Protein AF-A0A7S2IY86-F1 (afdb_monomer_lite)

Structure (mmCIF, N/CA/C/O backbone):
data_AF-A0A7S2IY86-F1
#
_entry.id   AF-A0A7S2IY86-F1
#
loop_
_atom_site.group_PDB
_atom_site.id
_atom_site.type_symbol
_atom_site.label_atom_id
_atom_site.label_alt_id
_atom_site.label_comp_id
_atom_site.label_asym_id
_atom_site.label_entity_id
_atom_site.label_seq_id
_atom_site.pdbx_PDB_ins_code
_atom_site.Cartn_x
_atom_site.Cartn_y
_atom_site.Cartn_z
_atom_site.occupancy
_atom_site.B_iso_or_equiv
_atom_site.auth_seq_id
_atom_site.auth_comp_id
_atom_site.auth_asym_id
_atom_site.auth_atom_id
_atom_site.pdbx_PDB_model_num
ATOM 1 N N . MET A 1 1 ? -12.362 17.524 -2.811 1.00 48.19 1 MET A N 1
ATOM 2 C CA . MET A 1 1 ? -11.287 16.538 -3.061 1.00 48.19 1 MET A CA 1
ATOM 3 C C . MET A 1 1 ? -10.135 17.299 -3.708 1.00 48.19 1 MET A C 1
ATOM 5 O O . MET A 1 1 ? -10.339 17.846 -4.782 1.00 48.19 1 MET A O 1
ATOM 9 N N . ASN A 1 2 ? -9.010 17.493 -3.010 1.00 49.41 2 ASN A N 1
ATOM 10 C CA . ASN A 1 2 ? -7.933 18.378 -3.480 1.00 49.41 2 ASN A CA 1
ATOM 11 C C . ASN A 1 2 ? -7.178 17.708 -4.650 1.00 49.41 2 ASN A C 1
ATOM 13 O O . ASN A 1 2 ? -6.577 16.655 -4.430 1.00 49.41 2 ASN A O 1
ATOM 17 N N . PRO A 1 3 ? -7.183 18.274 -5.871 1.00 64.06 3 PRO A N 1
ATOM 18 C CA . PRO A 1 3 ? -6.620 17.618 -7.057 1.00 64.06 3 PRO A CA 1
ATOM 19 C C . PRO A 1 3 ? -5.103 17.404 -6.962 1.00 64.06 3 PRO A C 1
ATOM 21 O O . PRO A 1 3 ? -4.584 16.471 -7.565 1.00 64.06 3 PRO A O 1
ATOM 24 N N . ILE A 1 4 ? -4.417 18.219 -6.155 1.00 63.53 4 ILE A N 1
ATOM 25 C CA . ILE A 1 4 ? -2.959 18.214 -5.973 1.00 63.53 4 ILE A CA 1
ATOM 26 C C . ILE A 1 4 ? -2.463 16.902 -5.346 1.00 63.53 4 ILE A C 1
ATOM 28 O O . ILE A 1 4 ? -1.496 16.315 -5.819 1.00 63.53 4 ILE A O 1
ATOM 32 N N . PHE A 1 5 ? -3.135 16.392 -4.311 1.00 59.69 5 PHE A N 1
ATOM 33 C CA . PHE A 1 5 ? -2.692 15.156 -3.651 1.00 59.69 5 PHE A CA 1
ATOM 34 C C . PHE A 1 5 ? -2.849 13.930 -4.561 1.00 59.69 5 PHE A C 1
ATOM 36 O O . PHE A 1 5 ? -1.997 13.044 -4.571 1.00 59.69 5 PHE A O 1
ATOM 43 N N . ASN A 1 6 ? -3.906 13.908 -5.378 1.00 60.50 6 ASN A N 1
ATOM 44 C CA . ASN A 1 6 ? -4.187 12.790 -6.278 1.00 60.50 6 ASN A CA 1
ATOM 45 C C . ASN A 1 6 ? -3.208 12.749 -7.469 1.00 60.50 6 ASN A C 1
ATOM 47 O O . ASN A 1 6 ? -2.803 11.676 -7.929 1.00 60.50 6 ASN A O 1
ATOM 51 N N . THR A 1 7 ? -2.780 13.920 -7.955 1.00 61.28 7 THR A N 1
ATOM 52 C CA . THR A 1 7 ? -1.750 14.017 -8.996 1.00 61.28 7 THR A CA 1
ATOM 53 C C . THR A 1 7 ? -0.363 13.680 -8.460 1.00 61.28 7 THR A C 1
ATOM 55 O O . THR A 1 7 ? 0.358 12.952 -9.133 1.00 61.28 7 THR A O 1
ATOM 58 N N . MET A 1 8 ? -0.002 14.090 -7.239 1.00 58.84 8 MET A N 1
ATOM 59 C CA . MET A 1 8 ? 1.294 13.736 -6.635 1.00 58.84 8 MET A CA 1
ATOM 60 C C . MET A 1 8 ? 1.481 12.220 -6.464 1.00 58.84 8 MET A C 1
ATOM 62 O O . MET A 1 8 ? 2.543 11.698 -6.802 1.00 58.84 8 MET A O 1
ATOM 66 N N . HIS A 1 9 ? 0.438 11.504 -6.026 1.00 64.88 9 HIS A N 1
ATOM 67 C CA . HIS A 1 9 ? 0.456 10.038 -5.944 1.00 64.88 9 HIS A CA 1
ATOM 68 C C . HIS A 1 9 ? 0.685 9.390 -7.319 1.00 64.88 9 HIS A C 1
ATOM 70 O O . HIS A 1 9 ? 1.512 8.490 -7.478 1.00 64.88 9 HIS A O 1
ATOM 76 N N . SER A 1 10 ? -0.008 9.902 -8.338 1.00 61.25 10 SER A N 1
ATOM 77 C CA . SER A 1 10 ? 0.097 9.401 -9.709 1.00 61.25 10 SER A CA 1
ATOM 78 C C . SER A 1 10 ? 1.481 9.648 -10.314 1.00 61.25 10 SER A C 1
ATOM 80 O O . SER A 1 10 ? 1.997 8.775 -11.006 1.00 61.25 10 SER A O 1
ATOM 82 N N . CYS A 1 11 ? 2.088 10.809 -10.051 1.00 59.19 11 CYS A N 1
ATOM 83 C CA . CYS A 1 11 ? 3.388 11.185 -10.605 1.00 59.19 11 CYS A CA 1
ATOM 84 C C . CYS A 1 11 ? 4.527 10.322 -10.052 1.00 59.19 11 CYS A C 1
ATOM 86 O O . CYS A 1 11 ? 5.349 9.858 -10.834 1.00 59.19 11 CYS A O 1
ATOM 88 N N . GLY A 1 12 ? 4.558 10.066 -8.740 1.00 64.81 12 GLY A N 1
ATOM 89 C CA . GLY A 1 12 ? 5.646 9.303 -8.119 1.00 64.81 12 GLY A CA 1
ATOM 90 C C . GLY A 1 12 ? 5.682 7.841 -8.567 1.00 64.81 12 GLY A C 1
ATOM 91 O O . GLY A 1 12 ? 6.702 7.356 -9.052 1.00 64.81 12 GLY A O 1
ATOM 92 N N . TYR A 1 13 ? 4.550 7.141 -8.465 1.00 69.19 13 TYR A N 1
ATOM 93 C CA . TYR A 1 13 ? 4.506 5.703 -8.746 1.00 69.19 13 TYR A CA 1
ATOM 94 C C . TYR A 1 13 ? 4.538 5.394 -10.254 1.00 69.19 13 TYR A C 1
ATOM 96 O O . TYR A 1 13 ? 5.229 4.463 -10.670 1.00 69.19 13 TYR A O 1
ATOM 104 N N . LYS A 1 14 ? 3.874 6.200 -11.105 1.00 65.31 14 LYS A N 1
ATOM 105 C CA . LYS A 1 14 ? 3.917 5.979 -12.562 1.00 65.31 14 LYS A CA 1
ATOM 106 C C . LYS A 1 14 ? 5.279 6.289 -13.163 1.00 65.31 14 LYS A C 1
ATOM 108 O O . LYS A 1 14 ? 5.707 5.541 -14.038 1.00 65.31 14 LYS A O 1
ATOM 113 N N . ALA A 1 15 ? 5.937 7.368 -12.731 1.00 65.94 15 ALA A N 1
ATOM 114 C CA . ALA A 1 15 ? 7.264 7.712 -13.238 1.00 65.94 15 ALA A CA 1
ATOM 115 C C . ALA A 1 15 ? 8.268 6.590 -12.945 1.00 65.94 15 ALA A C 1
ATOM 117 O O . ALA A 1 15 ? 8.986 6.172 -13.848 1.00 65.94 15 ALA A O 1
ATOM 118 N N . ASN A 1 16 ? 8.208 6.003 -11.745 1.00 72.00 16 ASN A N 1
ATOM 119 C CA . ASN A 1 16 ? 9.112 4.927 -11.347 1.00 72.00 16 ASN A CA 1
ATOM 120 C C . ASN A 1 16 ? 9.034 3.691 -12.270 1.00 72.00 16 ASN A C 1
ATOM 122 O O . ASN A 1 16 ? 10.068 3.144 -12.638 1.00 72.00 16 ASN A O 1
ATOM 126 N N . TYR A 1 17 ? 7.845 3.260 -12.722 1.00 70.38 17 TYR A N 1
ATOM 127 C CA . TYR A 1 17 ? 7.770 2.140 -13.683 1.00 70.38 17 TYR A CA 1
ATOM 128 C C . TYR A 1 17 ? 8.343 2.478 -15.056 1.00 70.38 17 TYR A C 1
ATOM 130 O O . TYR A 1 17 ? 8.888 1.597 -15.720 1.00 70.38 17 TYR A O 1
ATOM 138 N N . MET A 1 18 ? 8.183 3.729 -15.493 1.00 68.25 18 MET A N 1
ATOM 139 C CA . MET A 1 18 ? 8.696 4.190 -16.783 1.00 68.25 18 MET A CA 1
ATOM 140 C C . MET A 1 18 ? 10.222 4.334 -16.771 1.00 68.25 18 MET A C 1
ATOM 142 O O . MET 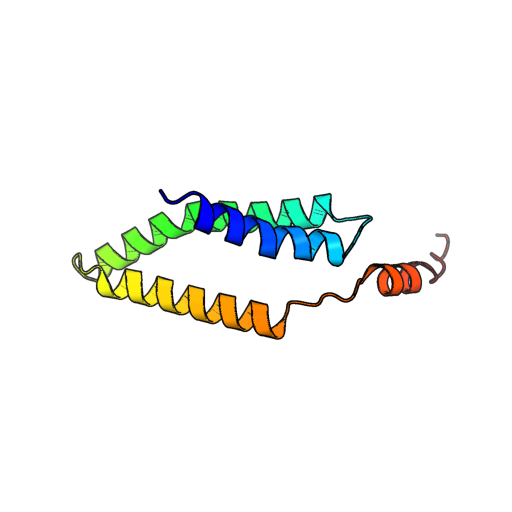A 1 18 ? 10.856 4.125 -17.806 1.00 68.25 18 MET A 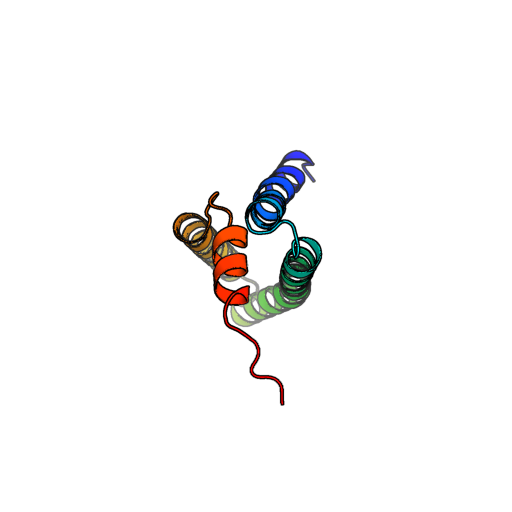O 1
ATOM 146 N N . ASP A 1 19 ? 10.808 4.627 -15.610 1.00 72.62 19 ASP A N 1
ATOM 147 C CA . ASP A 1 19 ? 12.259 4.666 -15.428 1.00 72.62 19 ASP A CA 1
ATOM 148 C C . ASP A 1 19 ? 12.866 3.259 -15.350 1.00 72.62 19 ASP A C 1
ATOM 150 O O . ASP A 1 19 ? 13.927 3.012 -15.934 1.00 72.62 19 ASP A O 1
ATOM 154 N N . LEU A 1 20 ? 12.161 2.317 -14.711 1.00 73.19 20 LEU A N 1
ATOM 155 C CA . LEU A 1 20 ? 12.636 0.949 -14.497 1.00 73.19 20 LEU A CA 1
ATOM 156 C C . LEU A 1 20 ? 12.789 0.155 -15.803 1.00 73.19 20 LEU A C 1
ATOM 158 O O . LEU A 1 20 ? 13.785 -0.553 -15.979 1.00 73.19 20 LEU A O 1
ATOM 162 N N . THR A 1 21 ? 11.806 0.257 -16.707 1.00 70.56 21 THR A N 1
ATOM 163 C CA . THR A 1 21 ? 11.832 -0.436 -18.000 1.00 70.56 21 THR A CA 1
ATOM 164 C C . THR A 1 21 ? 11.060 0.299 -19.088 1.00 70.56 21 THR A C 1
ATOM 166 O O . THR A 1 21 ? 9.901 0.673 -18.910 1.00 70.56 21 THR A O 1
ATOM 169 N N . LYS A 1 22 ? 11.675 0.461 -20.264 1.00 70.38 22 LYS A N 1
ATOM 170 C CA . LYS A 1 22 ? 11.002 1.039 -21.436 1.00 70.38 22 LYS A CA 1
ATOM 171 C C . LYS A 1 22 ? 10.145 0.007 -22.174 1.00 70.38 22 LYS A C 1
ATOM 173 O O . LYS A 1 22 ? 9.043 0.334 -22.613 1.00 70.38 22 LYS A O 1
ATOM 178 N N . ASP A 1 23 ? 10.629 -1.230 -22.260 1.00 74.06 23 ASP A N 1
ATOM 179 C CA . ASP A 1 23 ? 10.041 -2.288 -23.090 1.00 74.06 23 ASP A CA 1
ATOM 180 C C . ASP A 1 23 ? 8.795 -2.929 -22.454 1.00 74.06 23 ASP A C 1
ATOM 182 O O . ASP A 1 23 ? 7.885 -3.346 -23.169 1.00 74.06 23 ASP A O 1
ATOM 186 N N . TYR A 1 24 ? 8.720 -2.975 -21.116 1.00 75.44 24 TYR A N 1
ATOM 187 C CA . TYR A 1 24 ? 7.618 -3.619 -20.380 1.00 75.44 24 TYR A CA 1
ATOM 188 C C . TYR A 1 24 ? 6.807 -2.657 -19.497 1.00 75.44 24 TYR A C 1
ATOM 190 O O . TYR A 1 24 ? 5.999 -3.104 -18.680 1.00 75.44 24 TYR A O 1
ATOM 198 N N . SER A 1 25 ? 6.979 -1.343 -19.672 1.00 75.31 25 SER A N 1
ATOM 199 C CA . SER A 1 25 ? 6.326 -0.302 -18.858 1.00 75.31 25 SER A CA 1
ATOM 200 C C . SER A 1 25 ? 4.806 -0.482 -18.750 1.00 75.31 25 SER A C 1
ATOM 202 O O . SER A 1 25 ? 4.241 -0.383 -17.661 1.00 75.31 25 SER A O 1
ATOM 204 N N . GLY A 1 26 ? 4.138 -0.820 -19.859 1.00 78.50 26 GLY A N 1
ATOM 205 C CA . GLY A 1 26 ? 2.692 -1.050 -19.891 1.00 78.50 26 GLY A CA 1
ATOM 206 C C . GLY A 1 26 ? 2.237 -2.248 -19.049 1.00 78.50 26 GLY A C 1
ATOM 207 O O . GLY A 1 26 ? 1.228 -2.155 -18.351 1.00 78.50 26 GLY A O 1
ATOM 208 N N . LEU A 1 27 ? 2.997 -3.350 -19.062 1.00 81.69 27 LEU A N 1
ATOM 209 C CA . LEU A 1 27 ? 2.695 -4.547 -18.271 1.00 81.69 27 LEU A CA 1
ATOM 210 C C . LEU A 1 27 ? 2.874 -4.266 -16.773 1.00 81.69 27 LEU A C 1
ATOM 212 O O . LEU A 1 27 ? 1.981 -4.564 -15.983 1.00 81.69 27 LEU A O 1
ATOM 216 N N . PHE A 1 28 ? 3.994 -3.646 -16.390 1.00 79.88 28 PHE A N 1
ATOM 217 C CA . PHE A 1 28 ? 4.269 -3.275 -14.998 1.00 79.88 28 PHE A CA 1
ATOM 218 C C . PHE A 1 28 ? 3.229 -2.295 -14.448 1.00 79.88 28 PHE A C 1
ATOM 220 O O . PHE A 1 28 ? 2.717 -2.493 -13.345 1.00 79.88 28 PHE A O 1
ATOM 227 N N . MET A 1 29 ? 2.848 -1.292 -15.243 1.00 81.69 29 MET A N 1
ATOM 228 C CA . MET A 1 29 ? 1.781 -0.362 -14.881 1.00 81.69 29 MET A CA 1
ATOM 229 C C . MET A 1 29 ? 0.433 -1.081 -14.724 1.00 81.69 29 MET A C 1
ATOM 231 O O . MET A 1 29 ? -0.296 -0.801 -13.776 1.00 81.69 29 MET A O 1
ATOM 235 N N . GLY A 1 30 ? 0.104 -2.029 -15.608 1.00 83.44 30 GLY A N 1
ATOM 236 C CA . GLY A 1 30 ? -1.113 -2.841 -15.506 1.00 83.44 30 GLY A CA 1
ATOM 237 C C . GLY A 1 30 ? -1.161 -3.696 -14.234 1.00 83.44 30 GLY A C 1
ATOM 238 O O . GLY A 1 30 ? -2.185 -3.725 -13.545 1.00 83.44 30 GLY A O 1
ATOM 239 N N . PHE A 1 31 ? -0.043 -4.332 -13.874 1.00 84.88 31 PHE A N 1
ATOM 240 C CA . PHE A 1 31 ? 0.087 -5.060 -12.610 1.00 84.88 31 PHE A CA 1
ATOM 241 C C . PHE A 1 31 ? -0.108 -4.137 -11.405 1.00 84.88 31 PHE A C 1
ATOM 243 O O . PHE A 1 31 ? -0.934 -4.439 -10.543 1.00 84.88 31 PHE A O 1
ATOM 250 N N . GLY A 1 32 ? 0.574 -2.988 -11.374 1.00 82.38 32 GLY A N 1
ATOM 251 C CA . GLY A 1 32 ? 0.409 -1.989 -10.313 1.00 82.38 32 GLY A CA 1
ATOM 252 C C . GLY A 1 32 ? -1.048 -1.548 -10.152 1.00 82.38 32 GLY A C 1
ATOM 253 O O . GLY A 1 32 ? -1.593 -1.574 -9.049 1.00 82.38 32 GLY A O 1
ATOM 254 N N . ASN A 1 33 ? -1.723 -1.252 -11.265 1.00 84.94 33 ASN A N 1
ATOM 255 C CA . ASN A 1 33 ? -3.131 -0.858 -11.256 1.00 84.94 33 ASN A CA 1
ATOM 256 C C . ASN A 1 33 ? -4.067 -1.977 -10.771 1.00 84.94 33 ASN A C 1
ATOM 258 O O . ASN A 1 33 ? -5.086 -1.694 -10.140 1.00 84.94 33 ASN A O 1
ATOM 262 N N . THR A 1 34 ? -3.735 -3.241 -11.041 1.00 87.19 34 THR A N 1
ATOM 263 C CA . THR A 1 34 ? -4.524 -4.391 -10.574 1.00 87.19 34 THR A CA 1
ATOM 264 C C . THR A 1 34 ? -4.469 -4.498 -9.055 1.00 87.19 34 THR A C 1
ATOM 266 O O . THR A 1 34 ? -5.513 -4.591 -8.411 1.00 87.19 34 THR A O 1
ATOM 269 N N . PHE A 1 35 ? -3.273 -4.403 -8.465 1.00 85.00 35 PHE A N 1
ATOM 270 C CA . PHE A 1 35 ? -3.116 -4.398 -7.009 1.00 85.00 35 PHE A CA 1
ATOM 271 C C . PHE A 1 35 ? -3.784 -3.185 -6.357 1.00 85.00 35 PHE A C 1
ATOM 273 O O . PHE A 1 35 ? -4.447 -3.342 -5.334 1.00 85.00 35 PHE A O 1
ATOM 280 N N . ALA A 1 36 ? -3.690 -2.001 -6.969 1.00 83.12 36 ALA A N 1
ATOM 281 C CA . ALA A 1 36 ? -4.382 -0.809 -6.479 1.00 83.12 36 ALA A CA 1
ATOM 282 C C . ALA A 1 36 ? -5.911 -0.993 -6.484 1.00 83.12 36 ALA A C 1
ATOM 284 O O . ALA A 1 36 ? -6.590 -0.682 -5.506 1.00 83.12 36 ALA A O 1
ATOM 285 N N . THR A 1 37 ? -6.455 -1.560 -7.563 1.00 87.25 37 THR A N 1
ATOM 286 C CA . THR A 1 37 ? -7.896 -1.824 -7.691 1.00 87.25 37 THR A CA 1
ATOM 287 C C . THR A 1 37 ? -8.360 -2.878 -6.688 1.00 87.25 37 THR A C 1
ATOM 289 O O . THR A 1 37 ? -9.402 -2.711 -6.056 1.00 87.25 37 THR A O 1
ATOM 292 N N . LEU A 1 38 ? -7.568 -3.936 -6.488 1.00 89.38 38 LEU A N 1
ATOM 293 C CA . LEU A 1 38 ? -7.840 -4.945 -5.470 1.00 89.38 38 LEU A CA 1
ATOM 294 C C . LEU A 1 38 ? -7.833 -4.327 -4.066 1.00 89.38 38 LEU A C 1
ATOM 296 O O . LEU A 1 38 ? -8.736 -4.598 -3.280 1.00 89.38 38 LEU A O 1
ATOM 300 N N . GLY A 1 39 ? -6.871 -3.450 -3.773 1.00 86.44 39 GLY A N 1
ATOM 301 C CA . GLY A 1 39 ? -6.827 -2.685 -2.528 1.00 86.44 39 GLY A CA 1
ATOM 302 C C . GLY A 1 39 ? -8.102 -1.869 -2.310 1.00 86.44 39 GLY A C 1
ATOM 303 O O . GLY A 1 39 ? -8.715 -1.969 -1.251 1.00 86.44 39 GLY A O 1
ATOM 304 N N . ASN A 1 40 ? -8.571 -1.155 -3.337 1.00 85.56 40 ASN A N 1
ATOM 305 C CA . ASN A 1 40 ? -9.831 -0.407 -3.282 1.00 85.56 40 ASN A CA 1
ATOM 306 C C . ASN A 1 40 ? -11.060 -1.288 -3.022 1.00 85.56 40 ASN A C 1
ATOM 308 O O . ASN A 1 40 ? -12.020 -0.821 -2.415 1.00 85.56 40 ASN A O 1
ATOM 312 N N . TYR A 1 41 ? -11.046 -2.544 -3.466 1.00 91.50 41 TYR A N 1
ATOM 313 C CA . TYR A 1 41 ? -12.122 -3.492 -3.183 1.00 91.50 41 TYR A CA 1
ATOM 314 C C . TYR A 1 41 ? -12.040 -4.064 -1.758 1.00 91.50 41 TYR A C 1
ATOM 316 O O . TYR A 1 41 ? -13.050 -4.171 -1.065 1.00 91.50 41 TYR A O 1
ATOM 324 N N . VAL A 1 42 ? -10.836 -4.418 -1.302 1.00 90.75 42 VAL A N 1
ATOM 325 C CA . VAL A 1 42 ? -10.613 -5.060 0.003 1.00 90.75 42 VAL A CA 1
ATOM 326 C C . VAL A 1 42 ? -10.741 -4.063 1.157 1.00 90.75 42 VAL A C 1
ATOM 328 O O . VAL A 1 42 ? -11.230 -4.424 2.227 1.00 90.75 42 VAL A O 1
ATOM 331 N N . MET A 1 43 ? -10.341 -2.806 0.961 1.00 89.44 43 MET A N 1
ATOM 332 C CA . MET A 1 43 ? -10.248 -1.839 2.056 1.00 89.44 43 MET A CA 1
ATOM 333 C C . MET A 1 43 ? -11.604 -1.499 2.708 1.00 89.44 43 MET A C 1
ATOM 335 O O . MET A 1 43 ? -11.681 -1.526 3.937 1.00 89.44 43 MET A O 1
ATOM 339 N N . PRO A 1 44 ? -12.709 -1.285 1.963 1.00 90.69 44 PRO A N 1
ATOM 340 C CA . PRO A 1 44 ? -14.036 -1.117 2.560 1.00 90.69 44 PRO A CA 1
ATOM 341 C C . PRO A 1 44 ? -14.491 -2.325 3.390 1.00 90.69 44 PRO A C 1
ATOM 343 O O . PRO A 1 44 ? -15.111 -2.153 4.440 1.00 90.69 44 PRO A O 1
ATOM 346 N N . LEU A 1 45 ? -14.155 -3.547 2.956 1.00 93.62 45 LEU A N 1
ATOM 347 C CA . LEU A 1 45 ? -14.478 -4.776 3.690 1.00 93.62 45 LEU A CA 1
ATOM 348 C C . LEU A 1 45 ? -13.684 -4.863 4.999 1.00 93.62 45 LEU A C 1
ATOM 350 O O . LEU A 1 45 ? -14.248 -5.200 6.039 1.00 93.62 45 LEU A O 1
ATOM 354 N N . ALA A 1 46 ? -12.396 -4.512 4.961 1.00 90.81 46 ALA A N 1
ATOM 355 C CA . ALA A 1 46 ? -11.535 -4.479 6.138 1.00 90.81 46 ALA A CA 1
ATOM 356 C C . ALA A 1 46 ? -12.000 -3.433 7.164 1.00 90.81 46 ALA A C 1
ATOM 358 O O . ALA A 1 46 ? -12.091 -3.740 8.351 1.00 90.81 46 ALA A O 1
ATOM 359 N N . VAL A 1 47 ? -12.369 -2.227 6.714 1.00 93.44 47 VAL A N 1
ATOM 360 C CA . VAL A 1 47 ? -12.918 -1.173 7.585 1.00 93.44 47 VAL A CA 1
ATOM 361 C C . VAL A 1 47 ? -14.255 -1.603 8.190 1.00 93.44 47 VAL A C 1
ATOM 363 O O . VAL A 1 47 ? -14.456 -1.458 9.394 1.00 93.44 47 VAL 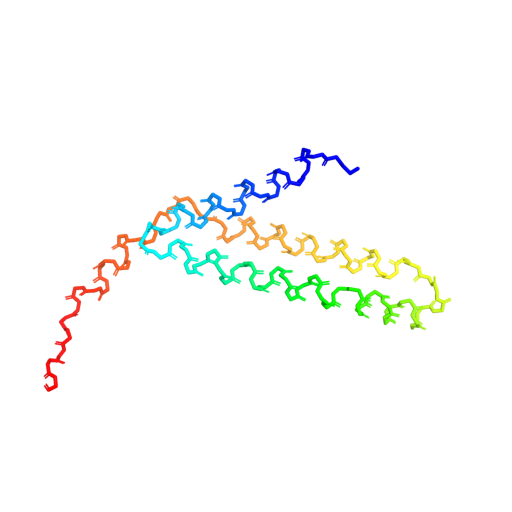A O 1
ATOM 366 N N . GLY A 1 48 ? -15.150 -2.194 7.393 1.00 92.19 48 GLY A N 1
ATOM 367 C CA . GLY A 1 48 ? -16.420 -2.726 7.893 1.00 92.19 48 GLY A CA 1
ATOM 368 C C . GLY A 1 48 ? -16.230 -3.823 8.945 1.00 92.19 48 GLY A C 1
ATOM 369 O O . GLY A 1 48 ? -16.932 -3.847 9.956 1.00 92.19 48 GLY A O 1
ATOM 370 N N . PHE A 1 49 ? -15.245 -4.703 8.750 1.00 92.75 49 PHE A N 1
ATOM 371 C CA . PHE A 1 49 ? -14.874 -5.713 9.738 1.00 92.75 49 PHE A CA 1
ATOM 372 C C . PHE A 1 49 ? -14.299 -5.089 11.017 1.00 92.75 49 PHE A C 1
ATOM 374 O O . PHE A 1 49 ? -14.733 -5.449 12.111 1.00 92.75 49 PHE A O 1
ATOM 381 N N . ALA A 1 50 ? -13.383 -4.125 10.889 1.00 92.12 50 ALA A N 1
ATOM 382 C CA . ALA A 1 50 ? -12.781 -3.432 12.025 1.00 92.12 50 ALA A CA 1
ATOM 383 C C . ALA A 1 50 ? -13.845 -2.751 12.897 1.00 92.12 50 ALA A C 1
ATOM 385 O O . ALA A 1 50 ? -13.868 -2.971 14.105 1.00 92.12 50 ALA A O 1
ATOM 386 N N . LEU A 1 51 ? -14.781 -2.024 12.276 1.00 94.31 51 LEU A N 1
ATOM 387 C CA . LEU A 1 51 ? -15.892 -1.364 12.968 1.00 94.31 51 LEU A CA 1
ATOM 388 C C . LEU A 1 51 ? -16.829 -2.351 13.661 1.00 94.31 51 LEU A C 1
ATOM 390 O O . LEU A 1 51 ? -17.325 -2.083 14.752 1.00 94.31 51 LEU A O 1
ATOM 394 N N . ARG A 1 52 ? -17.082 -3.507 13.041 1.00 94.50 52 ARG A N 1
ATOM 395 C CA . ARG A 1 52 ? -17.927 -4.541 13.643 1.00 94.50 52 ARG A CA 1
ATOM 396 C C . ARG A 1 52 ? -17.299 -5.111 14.915 1.00 94.50 52 ARG A C 1
ATOM 398 O O . ARG A 1 52 ? -18.014 -5.342 15.885 1.00 94.50 52 ARG A O 1
ATOM 405 N N . VAL A 1 53 ? -15.991 -5.358 14.902 1.00 92.25 53 VAL A N 1
ATOM 406 C CA . VAL A 1 53 ? -15.264 -5.945 16.040 1.00 92.25 53 VAL A CA 1
ATOM 407 C C . VAL A 1 53 ? -15.035 -4.921 17.154 1.00 92.25 53 VAL A C 1
ATOM 409 O O . VAL A 1 53 ? -15.066 -5.285 18.326 1.00 92.25 53 VAL A O 1
ATOM 412 N N . SER A 1 54 ? -14.854 -3.646 16.810 1.00 90.06 54 SER A N 1
ATOM 413 C CA . SER A 1 54 ? -14.607 -2.562 17.766 1.00 90.06 54 SER A CA 1
ATOM 414 C C . SER A 1 54 ? -15.876 -1.951 18.377 1.00 90.06 54 SER A C 1
ATOM 416 O O . SER A 1 54 ? -15.786 -1.001 19.149 1.00 90.06 54 SER A O 1
ATOM 418 N N . GLY A 1 55 ? -17.066 -2.454 18.029 1.00 92.25 55 GLY A N 1
ATOM 419 C CA . GLY A 1 55 ? -18.335 -1.890 18.501 1.00 92.25 55 GLY A CA 1
ATOM 420 C C . GLY A 1 55 ? -18.666 -0.518 17.900 1.00 92.25 55 GLY A C 1
ATOM 421 O O . GLY A 1 55 ? -19.394 0.258 18.513 1.00 92.25 55 GLY A O 1
ATOM 422 N N . GLY A 1 56 ? -18.142 -0.213 16.709 1.00 90.94 56 GLY A N 1
ATOM 423 C CA . GLY A 1 56 ? -18.341 1.056 16.006 1.00 90.94 56 GLY A CA 1
ATOM 424 C C . GLY A 1 56 ? -17.249 2.101 16.248 1.00 90.94 56 GLY A C 1
ATOM 425 O O . GLY A 1 56 ? -17.364 3.213 15.736 1.00 90.94 56 GLY A O 1
ATOM 426 N N . ASP A 1 57 ? -16.190 1.763 16.989 1.00 92.25 57 ASP A N 1
ATOM 427 C CA . ASP A 1 57 ? -15.033 2.643 17.156 1.00 92.25 57 ASP A CA 1
ATOM 428 C C . ASP A 1 57 ? -14.167 2.661 15.885 1.00 92.25 57 ASP A C 1
ATOM 430 O O . ASP A 1 57 ? -13.752 1.621 15.365 1.00 92.25 57 ASP A O 1
ATOM 434 N N . TRP A 1 58 ? -13.884 3.865 15.393 1.00 93.62 58 TRP A N 1
ATOM 435 C CA . TRP A 1 58 ? -13.086 4.116 14.197 1.00 93.62 58 TRP A CA 1
ATOM 436 C C . TRP A 1 58 ? -11.581 4.133 14.464 1.00 93.62 58 TRP A C 1
ATOM 438 O O . TRP A 1 58 ? -10.802 4.013 13.514 1.00 93.62 58 TRP A O 1
ATOM 448 N N . ALA A 1 59 ? -11.151 4.275 15.723 1.00 93.75 59 ALA A N 1
ATOM 449 C CA . ALA A 1 59 ? -9.735 4.368 16.059 1.00 93.75 59 ALA A CA 1
ATOM 450 C C . ALA A 1 59 ? -8.912 3.173 15.529 1.00 93.75 59 ALA A C 1
ATOM 452 O O . ALA A 1 59 ? -7.891 3.429 14.884 1.00 93.75 59 ALA A O 1
ATOM 453 N N . PRO A 1 60 ? -9.355 1.903 15.656 1.00 90.19 60 PRO A N 1
ATOM 454 C CA . PRO A 1 60 ? -8.629 0.766 15.089 1.00 90.19 60 PRO A CA 1
ATOM 455 C C . PRO A 1 60 ? -8.508 0.828 13.562 1.00 90.19 60 PRO A C 1
ATOM 457 O O . PRO A 1 60 ? -7.452 0.522 13.014 1.00 90.19 60 PRO A O 1
ATOM 460 N N . ALA A 1 61 ? -9.557 1.274 12.861 1.00 91.44 61 ALA A N 1
ATOM 461 C CA . ALA A 1 61 ? -9.530 1.402 11.405 1.00 91.44 61 ALA A CA 1
ATOM 462 C C . ALA A 1 61 ? -8.499 2.451 10.954 1.00 91.44 61 ALA A C 1
ATOM 464 O O . ALA A 1 61 ? -7.698 2.184 10.059 1.00 91.44 61 ALA A O 1
ATOM 465 N N . PHE A 1 62 ? -8.461 3.615 11.612 1.00 92.81 62 PHE A N 1
ATOM 466 C CA . PHE A 1 62 ? -7.463 4.646 11.316 1.00 92.81 62 PHE A CA 1
ATOM 467 C C . PHE A 1 62 ? -6.044 4.217 11.690 1.00 92.81 62 PHE A C 1
ATOM 469 O O . PHE A 1 62 ? -5.117 4.480 10.930 1.00 92.81 62 PHE A O 1
ATOM 476 N N . GLN A 1 63 ? -5.858 3.515 12.809 1.00 92.56 63 GLN A N 1
ATOM 477 C CA . GLN A 1 63 ? -4.554 2.969 13.193 1.00 92.56 63 GLN A CA 1
ATOM 478 C C . GLN A 1 63 ? -4.034 1.964 12.161 1.00 92.56 63 GLN A C 1
ATOM 480 O O . GLN A 1 63 ? -2.860 2.025 11.797 1.00 92.56 63 GLN A O 1
ATOM 485 N N . CYS A 1 64 ? -4.899 1.088 11.640 1.00 89.44 64 CYS A N 1
ATOM 486 C CA . CYS A 1 64 ? -4.539 0.174 10.558 1.00 89.44 64 CYS A CA 1
ATOM 487 C C . CYS A 1 64 ? -4.125 0.923 9.286 1.00 89.44 64 CYS A C 1
ATOM 489 O O . CYS A 1 64 ? -3.118 0.562 8.683 1.00 89.44 64 CYS A O 1
ATOM 491 N N . ILE A 1 65 ? -4.854 1.976 8.899 1.00 90.94 65 ILE A N 1
ATOM 492 C CA . ILE A 1 65 ? -4.504 2.802 7.732 1.00 90.94 65 ILE A CA 1
ATOM 493 C C . ILE A 1 65 ? -3.142 3.473 7.940 1.00 90.94 65 ILE A C 1
ATOM 495 O O . ILE A 1 65 ? -2.253 3.306 7.110 1.00 90.94 65 ILE A O 1
ATOM 499 N N . CYS A 1 66 ? -2.934 4.142 9.078 1.00 92.44 66 CYS A N 1
ATOM 500 C CA . CYS A 1 66 ? -1.659 4.786 9.399 1.00 92.44 66 CYS A CA 1
ATOM 501 C C . CYS A 1 66 ? -0.491 3.791 9.383 1.00 92.44 66 CYS A C 1
ATOM 503 O O . CYS A 1 66 ? 0.584 4.102 8.876 1.00 92.44 66 CYS A O 1
ATOM 505 N N . PHE A 1 67 ? -0.693 2.590 9.927 1.00 92.44 67 PHE A N 1
ATOM 506 C CA . PHE A 1 67 ? 0.322 1.541 9.911 1.00 92.44 67 PHE A CA 1
ATOM 507 C C . PHE A 1 67 ? 0.665 1.104 8.481 1.00 92.44 67 PHE A C 1
ATOM 509 O O . PHE A 1 67 ? 1.843 1.033 8.131 1.00 92.44 67 PHE A O 1
ATOM 516 N N . LEU A 1 68 ? -0.347 0.867 7.639 1.00 89.62 68 LEU A N 1
ATOM 517 C CA . LEU A 1 68 ? -0.149 0.503 6.235 1.00 89.62 68 LEU A CA 1
ATOM 518 C C . LEU A 1 68 ? 0.583 1.601 5.455 1.00 89.62 68 LEU A C 1
ATOM 520 O O . LEU A 1 68 ? 1.497 1.282 4.695 1.00 89.62 68 LEU A O 1
ATOM 524 N N . ASP A 1 69 ? 0.244 2.871 5.680 1.00 90.31 69 ASP A N 1
ATOM 525 C CA . ASP A 1 69 ? 0.909 4.008 5.035 1.00 90.31 69 ASP A CA 1
ATOM 526 C C . ASP A 1 69 ? 2.384 4.117 5.445 1.00 90.31 69 ASP A C 1
ATOM 528 O O . ASP A 1 69 ? 3.250 4.332 4.596 1.00 90.31 69 ASP A O 1
ATOM 532 N N . ILE A 1 70 ? 2.703 3.904 6.726 1.00 93.00 70 ILE A N 1
ATOM 533 C CA . ILE A 1 70 ? 4.093 3.882 7.205 1.00 93.00 70 ILE A CA 1
ATOM 534 C C . ILE A 1 70 ? 4.859 2.712 6.577 1.00 93.00 70 ILE A C 1
ATOM 536 O O . ILE A 1 70 ? 5.974 2.900 6.088 1.00 93.00 70 ILE A O 1
ATOM 540 N N . CYS A 1 71 ? 4.275 1.511 6.542 1.00 90.50 71 CYS A N 1
ATOM 541 C CA . CYS A 1 71 ? 4.892 0.356 5.889 1.00 90.50 71 CYS A CA 1
ATOM 542 C C . CYS A 1 71 ? 5.129 0.600 4.394 1.00 90.50 71 CYS A C 1
ATOM 544 O O . CYS A 1 71 ? 6.201 0.272 3.886 1.00 90.50 71 CYS A O 1
ATOM 546 N N . ALA A 1 72 ? 4.163 1.201 3.696 1.00 85.44 72 ALA A N 1
ATOM 547 C CA . ALA A 1 72 ? 4.291 1.550 2.287 1.00 85.44 72 ALA A CA 1
ATOM 548 C C . ALA A 1 72 ? 5.390 2.598 2.062 1.00 85.44 72 ALA A C 1
ATOM 550 O O . ALA A 1 72 ? 6.199 2.448 1.146 1.00 85.44 72 ALA A O 1
ATOM 551 N N . ALA A 1 73 ? 5.476 3.615 2.923 1.00 87.50 73 ALA A N 1
ATOM 552 C CA . ALA A 1 73 ? 6.535 4.618 2.872 1.00 87.50 73 ALA A CA 1
ATOM 553 C C . ALA A 1 73 ? 7.923 3.995 3.093 1.00 87.50 73 ALA A C 1
ATOM 555 O O . ALA A 1 73 ? 8.855 4.300 2.352 1.00 87.50 73 ALA A O 1
ATOM 556 N N . LEU A 1 74 ? 8.061 3.077 4.055 1.00 90.06 74 LEU A N 1
ATOM 557 C CA . LEU A 1 74 ? 9.310 2.344 4.289 1.00 90.06 74 LEU A CA 1
ATOM 558 C C . LEU A 1 74 ? 9.685 1.458 3.096 1.00 90.06 74 LEU A C 1
ATOM 560 O O . LEU A 1 74 ? 10.837 1.465 2.666 1.00 90.06 74 LEU A O 1
ATOM 564 N N . ALA A 1 75 ? 8.721 0.730 2.529 1.00 86.81 75 ALA A N 1
ATOM 565 C CA . ALA A 1 75 ? 8.947 -0.087 1.340 1.00 86.81 75 ALA A CA 1
ATOM 566 C C . ALA A 1 75 ? 9.370 0.767 0.136 1.00 86.81 75 ALA A C 1
ATOM 568 O O . ALA A 1 75 ? 10.259 0.368 -0.611 1.00 86.81 75 ALA A O 1
ATOM 569 N N . ALA A 1 76 ? 8.782 1.955 -0.027 1.00 83.94 76 ALA A N 1
ATOM 570 C CA . ALA A 1 76 ? 9.186 2.897 -1.060 1.00 83.94 76 ALA A CA 1
ATOM 571 C C . ALA A 1 76 ? 10.620 3.394 -0.826 1.00 83.94 76 ALA A C 1
ATOM 573 O O . ALA A 1 76 ? 11.449 3.268 -1.717 1.00 83.94 76 ALA A O 1
ATOM 574 N N . LEU A 1 77 ? 10.948 3.861 0.383 1.00 85.12 77 LEU A N 1
ATOM 575 C CA . LEU A 1 77 ? 12.294 4.343 0.717 1.00 85.12 77 LEU A CA 1
ATOM 576 C C . LEU A 1 77 ? 13.389 3.295 0.474 1.00 85.12 77 LEU A C 1
ATOM 578 O O . LEU A 1 77 ? 14.488 3.650 0.060 1.00 85.12 77 LEU A O 1
ATOM 582 N N . LEU A 1 78 ? 13.097 2.019 0.732 1.00 84.50 78 LEU A N 1
ATOM 583 C CA . LEU A 1 78 ? 14.054 0.923 0.559 1.00 84.50 78 LEU A CA 1
ATOM 584 C C . LEU A 1 78 ? 14.064 0.335 -0.860 1.00 84.50 78 LEU A C 1
ATOM 586 O O . LEU A 1 78 ? 15.054 -0.275 -1.255 1.00 84.50 78 LEU A O 1
ATOM 590 N N . GLY A 1 79 ? 12.958 0.458 -1.596 1.00 79.75 79 GLY A N 1
ATOM 591 C CA . GLY A 1 79 ? 12.717 -0.284 -2.835 1.00 79.75 79 GLY A CA 1
ATOM 592 C C . GLY A 1 79 ? 12.661 0.558 -4.108 1.00 79.75 79 GLY A C 1
ATOM 593 O O . GLY A 1 79 ? 12.720 -0.008 -5.200 1.00 79.75 79 GLY A O 1
ATOM 594 N N . THR A 1 80 ? 12.536 1.885 -4.019 1.00 79.19 80 THR A N 1
ATOM 595 C CA . THR A 1 80 ? 12.566 2.742 -5.213 1.00 79.19 80 THR A CA 1
ATOM 596 C C . THR A 1 80 ? 13.998 2.965 -5.679 1.00 79.19 80 THR A C 1
ATOM 598 O O . THR A 1 80 ? 14.863 3.321 -4.883 1.00 79.19 80 THR A O 1
ATOM 601 N N . SER A 1 81 ? 14.234 2.806 -6.980 1.00 74.69 81 SER A N 1
ATOM 602 C CA . SER A 1 81 ? 15.509 3.102 -7.626 1.00 74.69 81 SER A CA 1
ATOM 603 C C . SER A 1 81 ? 15.253 3.845 -8.929 1.00 74.69 81 SER A C 1
ATOM 605 O O . SER A 1 81 ? 14.301 3.544 -9.643 1.00 74.69 81 SER A O 1
ATOM 607 N N . VAL A 1 82 ? 16.131 4.794 -9.237 1.00 74.62 82 VAL A N 1
ATOM 608 C CA . VAL A 1 82 ? 16.163 5.505 -10.525 1.00 74.62 82 VAL A CA 1
ATOM 609 C C . VAL A 1 82 ? 17.026 4.781 -11.562 1.00 74.62 82 VAL A C 1
ATOM 611 O O . VAL A 1 82 ? 17.124 5.210 -12.710 1.00 74.62 82 VAL A O 1
ATOM 614 N N . GLU A 1 83 ? 17.689 3.693 -11.167 1.00 74.94 83 GLU A N 1
ATOM 615 C CA . GLU A 1 83 ? 18.532 2.916 -12.061 1.00 74.94 83 GLU A CA 1
ATOM 616 C C . GLU A 1 83 ? 17.677 1.997 -12.937 1.00 74.94 83 GLU A C 1
ATOM 618 O O . GLU A 1 83 ? 16.876 1.189 -12.463 1.00 74.94 83 GLU A O 1
ATOM 623 N N . ARG A 1 84 ? 17.853 2.132 -14.252 1.00 69.69 84 ARG A N 1
ATOM 624 C CA . ARG A 1 84 ? 17.106 1.355 -15.237 1.00 69.69 84 ARG A CA 1
ATOM 625 C C . ARG A 1 84 ? 17.559 -0.104 -15.203 1.00 69.69 84 ARG A C 1
ATOM 627 O O . ARG A 1 84 ? 18.748 -0.385 -15.324 1.00 69.69 84 ARG A O 1
ATOM 634 N N . ILE A 1 85 ? 16.608 -1.036 -15.137 1.00 75.56 85 ILE A N 1
ATOM 635 C CA . ILE A 1 85 ? 16.880 -2.486 -15.094 1.00 75.56 85 ILE A CA 1
ATOM 636 C C . ILE A 1 85 ? 17.047 -3.076 -16.509 1.00 75.56 85 ILE A C 1
ATOM 638 O O . ILE A 1 85 ? 17.631 -4.149 -16.674 1.00 75.56 85 ILE A O 1
ATOM 642 N N . ASP A 1 86 ? 16.619 -2.363 -17.557 1.00 70.69 86 ASP A N 1
ATOM 643 C CA . ASP A 1 86 ? 16.741 -2.801 -18.960 1.00 70.69 86 ASP A CA 1
ATOM 644 C C . ASP A 1 86 ? 18.147 -3.302 -19.370 1.00 70.69 86 ASP A C 1
ATOM 646 O O . ASP A 1 86 ? 18.221 -4.331 -20.046 1.00 70.69 86 ASP A O 1
ATOM 650 N N . PRO A 1 87 ? 19.278 -2.675 -18.973 1.00 74.00 87 PRO A N 1
ATOM 651 C CA . PRO A 1 87 ? 20.616 -3.178 -19.295 1.00 74.00 87 PRO A CA 1
ATOM 652 C C . PRO A 1 87 ? 20.907 -4.554 -18.676 1.00 74.00 87 PRO A C 1
ATOM 654 O O . PRO A 1 87 ? 21.497 -5.419 -19.330 1.00 74.00 87 PRO A O 1
ATOM 657 N N . TRP A 1 88 ? 20.454 -4.786 -17.439 1.00 72.06 88 TRP A N 1
ATOM 658 C CA . TRP A 1 88 ? 20.556 -6.084 -16.769 1.00 72.06 88 TRP A CA 1
ATOM 659 C C . TRP A 1 88 ? 19.670 -7.134 -17.454 1.00 72.06 88 TRP A C 1
ATOM 661 O O . TRP A 1 88 ? 20.149 -8.220 -17.784 1.00 72.06 88 TRP A O 1
ATOM 671 N N . LEU A 1 89 ? 18.423 -6.793 -17.790 1.00 70.00 89 LEU A N 1
ATOM 672 C CA . LEU A 1 89 ? 17.516 -7.654 -18.565 1.00 70.00 89 LEU A CA 1
ATOM 673 C C . LEU A 1 89 ? 18.096 -8.024 -19.940 1.00 70.00 89 LEU A C 1
ATOM 675 O O . LEU A 1 89 ? 18.038 -9.182 -20.363 1.00 70.00 89 LEU A O 1
ATOM 679 N N . ALA A 1 90 ? 18.718 -7.063 -20.624 1.00 71.88 90 ALA A N 1
ATOM 680 C CA . ALA A 1 90 ? 19.393 -7.290 -21.895 1.00 71.88 90 ALA A CA 1
ATOM 681 C C . ALA A 1 90 ? 20.599 -8.237 -21.756 1.00 71.88 90 ALA A C 1
ATOM 683 O O . ALA A 1 90 ? 20.867 -9.016 -22.674 1.00 71.88 90 ALA A O 1
ATOM 684 N N . SER A 1 91 ? 21.303 -8.217 -20.616 1.00 74.75 91 SER A N 1
ATOM 685 C CA . SER A 1 91 ? 22.404 -9.147 -20.326 1.00 74.75 91 SER A CA 1
ATOM 686 C C . SER A 1 91 ? 21.931 -10.599 -20.176 1.00 74.75 91 SER A C 1
ATOM 688 O O . SER A 1 91 ? 22.556 -11.500 -20.735 1.00 74.75 91 SER A O 1
ATOM 690 N N . LEU A 1 92 ? 20.774 -10.826 -19.541 1.00 70.00 92 LEU A N 1
ATOM 691 C CA . LEU A 1 92 ? 20.179 -12.160 -19.388 1.00 70.00 92 LEU A CA 1
ATOM 692 C C . LEU A 1 92 ? 19.707 -12.739 -20.726 1.00 70.00 92 LEU A C 1
ATOM 694 O O . LEU A 1 92 ? 19.773 -13.944 -20.958 1.00 70.00 92 LEU A O 1
ATOM 698 N N . ARG A 1 93 ? 19.275 -11.872 -21.646 1.00 64.38 93 ARG A N 1
ATOM 699 C CA . ARG A 1 93 ? 18.835 -12.267 -22.990 1.00 64.38 93 ARG A CA 1
ATOM 700 C C . ARG A 1 93 ? 19.982 -12.757 -23.887 1.00 64.38 93 ARG A C 1
ATOM 702 O O . ARG A 1 93 ? 19.712 -13.404 -24.896 1.00 64.38 93 ARG A O 1
ATOM 709 N N . LYS A 1 94 ? 21.247 -12.471 -23.548 1.00 59.09 94 LYS A N 1
ATOM 710 C CA . LYS A 1 94 ? 22.420 -12.959 -24.299 1.00 59.09 94 LYS A CA 1
ATOM 711 C C . LYS A 1 94 ? 22.754 -14.431 -24.029 1.00 59.09 94 LYS A C 1
ATOM 713 O O . LYS A 1 94 ? 23.587 -14.979 -24.746 1.00 59.09 94 LYS A O 1
ATOM 718 N N . VAL A 1 95 ? 22.113 -15.083 -23.054 1.00 60.22 95 VAL A N 1
ATOM 719 C CA . VAL A 1 95 ? 22.210 -16.540 -22.892 1.00 60.22 95 VAL A CA 1
ATOM 720 C C . VAL A 1 95 ? 21.529 -17.193 -24.104 1.00 60.22 95 VAL A C 1
ATOM 722 O O . VAL A 1 95 ? 20.335 -16.958 -24.317 1.00 60.22 95 VAL A O 1
ATOM 725 N N . PRO A 1 96 ? 22.245 -17.975 -24.937 1.00 54.78 96 PRO A N 1
ATOM 726 C CA . PRO A 1 96 ? 21.647 -18.597 -26.109 1.00 54.78 96 PRO A CA 1
ATOM 727 C C . PRO A 1 96 ? 20.504 -19.498 -25.651 1.00 54.78 96 PRO A C 1
ATOM 729 O O . PRO A 1 96 ? 20.715 -20.399 -24.839 1.00 54.78 96 PRO A O 1
ATOM 732 N N . ARG A 1 97 ? 19.290 -19.288 -26.176 1.00 58.66 97 ARG 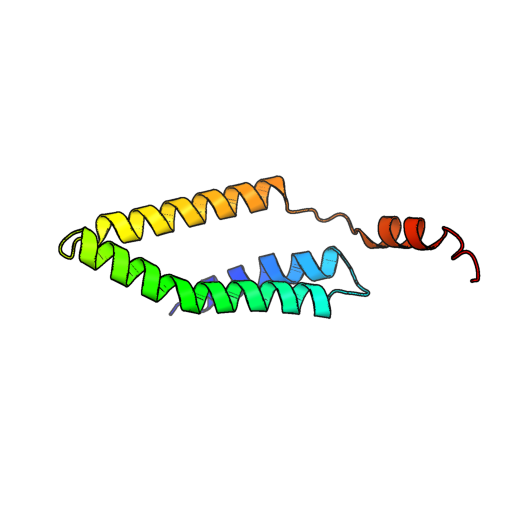A N 1
ATOM 733 C CA . ARG A 1 97 ? 18.265 -20.332 -26.101 1.00 58.66 97 ARG A CA 1
ATOM 734 C C . ARG A 1 97 ? 18.854 -21.552 -26.800 1.00 58.66 97 ARG A C 1
ATOM 736 O O . ARG A 1 97 ? 19.065 -21.504 -28.013 1.00 58.66 97 ARG A O 1
ATOM 743 N N . ALA A 1 98 ? 19.151 -22.604 -26.038 1.00 57.53 98 ALA A N 1
ATOM 744 C CA . ALA A 1 98 ? 19.415 -23.915 -26.605 1.00 57.53 98 ALA A CA 1
ATOM 745 C C . ALA A 1 98 ? 18.232 -24.226 -27.527 1.00 57.53 98 ALA A C 1
ATOM 747 O O . ALA A 1 98 ? 17.082 -24.246 -27.083 1.00 57.53 98 ALA A O 1
ATOM 748 N N . LYS A 1 99 ? 18.508 -24.313 -28.830 1.00 50.06 99 LYS A N 1
ATOM 749 C CA . LYS A 1 99 ? 17.511 -24.721 -29.814 1.00 50.06 99 LYS A CA 1
ATOM 750 C C . LYS A 1 99 ? 17.110 -26.147 -29.435 1.00 50.06 99 LYS A C 1
ATOM 752 O O . LYS A 1 99 ? 17.979 -27.015 -29.418 1.00 50.06 99 LYS A 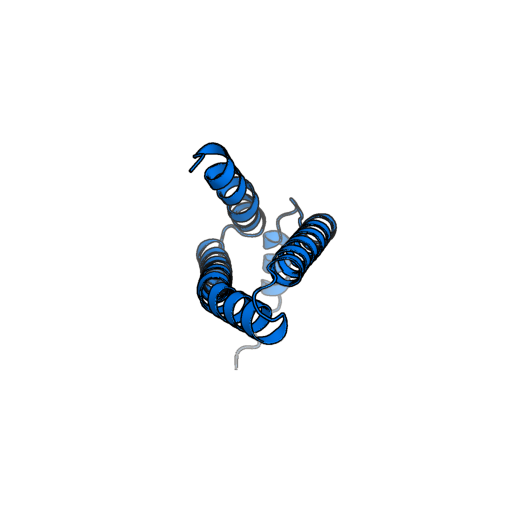O 1
ATOM 757 N N . ALA A 1 100 ? 15.851 -26.317 -29.039 1.00 53.41 100 ALA A N 1
ATOM 758 C CA . ALA A 1 100 ? 15.216 -27.625 -28.932 1.00 53.41 100 ALA A CA 1
ATOM 759 C C . ALA A 1 100 ? 15.038 -28.225 -30.331 1.00 53.41 100 ALA A C 1
ATOM 761 O O . ALA A 1 100 ? 14.846 -27.424 -31.280 1.00 53.41 100 ALA A O 1
#

InterPro domains:
  IPR036259 MFS transporter superfamily [SSF103473] (16-79)

Radius of gyration: 19.17 Å; chains: 1; bounding box: 41×46×48 Å

Secondary structure (DSSP, 8-st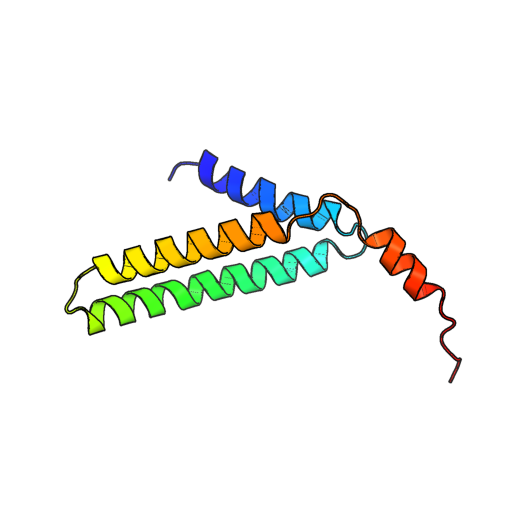ate):
--HHHHHHHHHHHHHHHHHH-SSSHHHHHHHHHHHHHHHHHHHHHHHHHHHHHTTT-SHHHHHHHHHHHHHHHHHHHHH---S-SHHHHHHHTTS-----

Sequence (100 aa):
MNPIFNTMHSCGYKANYMDLTKDYSGLFMGFGNTFATLGNYVMPLAVGFALRVSGGDWAPAFQCICFLDICAALAALLGTSVERIDPWLASLRKVPRAKA

Organism: NCBI:txid327968

Foldseek 3Di:
DDVVVVVVVVCVPLVQLCLQDVVCSVVVVVVVVVVVVVCVVVLVVVQVVVCVVVVNDCVVSVVVVVVVVVVVVVCCVVPGDSHHCVVVVVVVVPPDDPDD

pLDDT: mean 78.4, std 12.76, range [48.19, 94.5]